Protein AF-A0A7C0W3N4-F1 (afdb_monomer_lite)

Radius of gyration: 19.87 Å; chains: 1; bounding box: 43×34×46 Å

Sequence (115 aa):
ARNGKYGPFIKKGTETRSLESEEQLLIITLEEAIALLAQPKRRRGQRAVAAPLREVGTDPVSGNPVVVKDGRFGPYVTDGAVNASLRKGDNPETISIERAAELLELRRERIAAKG

Secondary structure (DSSP, 8-state):
-EEETTEEEEEETTEEEE-SSSTHHHH--HHHH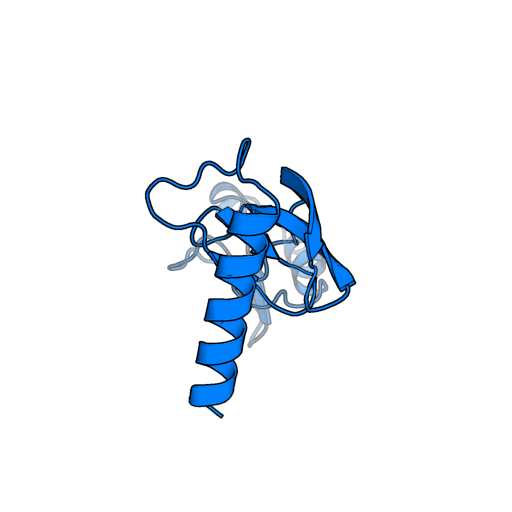HHHHHS--PPTT----PPPSEEEEE-TTT-PEEEEE--BTB-EEE-SS-EEEPPTT--TTT--HHHHHHHHHHHHHHHHTT-

pLDDT: mean 91.32, std 8.11, range [62.5, 97.5]

Structure (mmCIF, N/CA/C/O backbone):
data_AF-A0A7C0W3N4-F1
#
_entry.id   AF-A0A7C0W3N4-F1
#
loop_
_atom_site.group_PDB
_atom_site.id
_atom_site.type_symbol
_atom_site.label_atom_id
_atom_site.label_alt_id
_atom_site.label_comp_id
_atom_site.label_asym_id
_atom_site.label_entity_id
_atom_site.label_seq_id
_atom_site.pdbx_PDB_ins_code
_atom_site.Cartn_x
_atom_site.Cartn_y
_atom_site.Cartn_z
_atom_site.occupancy
_atom_site.B_iso_or_equiv
_atom_site.auth_seq_id
_atom_site.auth_comp_id
_atom_site.auth_asym_id
_atom_site.auth_atom_id
_atom_site.pdbx_PDB_model_num
ATOM 1 N N . ALA A 1 1 ? -17.271 4.775 25.179 1.00 89.00 1 ALA A N 1
ATOM 2 C CA . ALA A 1 1 ? -16.151 4.683 24.214 1.00 89.00 1 ALA A CA 1
ATOM 3 C C . ALA A 1 1 ? -14.806 4.611 24.956 1.00 89.00 1 ALA A C 1
ATOM 5 O O . ALA A 1 1 ? -14.820 4.672 26.181 1.00 89.00 1 ALA A O 1
ATOM 6 N N . ARG A 1 2 ? -13.667 4.404 24.276 1.00 92.69 2 ARG A N 1
ATOM 7 C CA . ARG A 1 2 ? -12.308 4.372 24.869 1.00 92.69 2 ARG A CA 1
ATOM 8 C C . ARG A 1 2 ? -11.283 4.981 23.906 1.00 92.69 2 ARG A C 1
ATOM 10 O O . ARG A 1 2 ? -11.387 4.738 22.707 1.00 92.69 2 ARG A O 1
ATOM 17 N N . ASN A 1 3 ? -10.275 5.692 24.417 1.00 93.00 3 ASN A N 1
ATOM 18 C CA . ASN A 1 3 ? -9.098 6.071 23.625 1.00 93.00 3 ASN A CA 1
ATOM 19 C C . ASN A 1 3 ? -8.023 4.977 23.726 1.00 93.00 3 ASN A C 1
ATOM 21 O O . ASN A 1 3 ? -7.787 4.437 24.808 1.00 93.00 3 ASN A O 1
ATOM 25 N N . GLY A 1 4 ? -7.406 4.601 22.608 1.00 90.19 4 GLY A N 1
ATOM 26 C CA . GLY A 1 4 ? -6.413 3.530 22.552 1.00 90.19 4 GLY A CA 1
ATOM 27 C C . GLY A 1 4 ? -5.202 3.899 21.704 1.00 90.19 4 GLY A C 1
ATOM 28 O O . GLY A 1 4 ? -5.180 4.921 21.032 1.00 90.19 4 GLY A O 1
ATOM 29 N N . LYS A 1 5 ? -4.199 3.012 21.671 1.00 89.50 5 LYS A N 1
ATOM 30 C CA . LYS A 1 5 ? -2.925 3.223 20.949 1.00 89.50 5 LYS A CA 1
ATOM 31 C C . LYS A 1 5 ? -3.075 3.643 19.473 1.00 89.50 5 LYS A C 1
ATOM 33 O O . LYS A 1 5 ? -2.149 4.215 18.912 1.00 89.50 5 LYS A O 1
ATOM 38 N N . TYR A 1 6 ? -4.190 3.303 18.830 1.00 84.06 6 TYR A N 1
ATOM 39 C CA . TYR A 1 6 ? -4.432 3.549 17.403 1.00 84.06 6 TYR A CA 1
ATOM 40 C C . TYR A 1 6 ? -5.610 4.500 17.159 1.00 84.06 6 TYR A C 1
ATOM 42 O O . TYR A 1 6 ? -6.167 4.495 16.064 1.00 84.06 6 TYR A O 1
ATOM 50 N N . GLY A 1 7 ? -5.993 5.267 18.180 1.00 89.50 7 GLY A N 1
ATOM 51 C CA . GLY A 1 7 ? -7.114 6.193 18.143 1.00 89.50 7 GLY A CA 1
ATOM 52 C C . GLY A 1 7 ? -8.339 5.717 18.931 1.00 89.50 7 GLY A C 1
ATOM 53 O O . GLY A 1 7 ? -8.339 4.621 19.517 1.00 89.50 7 GLY A O 1
ATOM 54 N N . PRO A 1 8 ? -9.385 6.554 18.954 1.00 95.25 8 PRO A N 1
ATOM 55 C CA . PRO A 1 8 ? -10.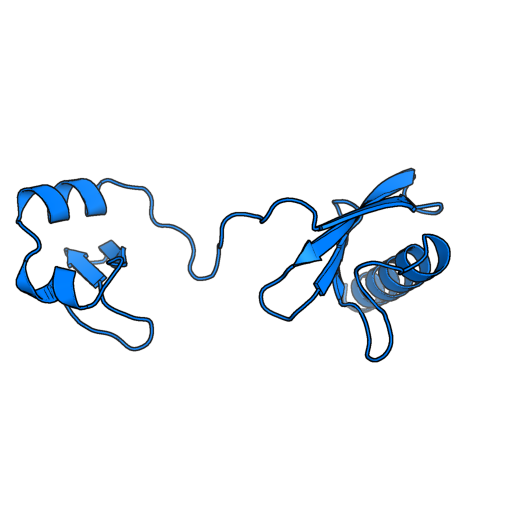604 6.317 19.709 1.00 95.25 8 PRO A CA 1
ATOM 56 C C . PRO A 1 8 ? -11.437 5.179 19.109 1.00 95.25 8 PRO A C 1
ATOM 58 O O . PRO A 1 8 ? -11.443 4.944 17.901 1.00 95.25 8 PRO A O 1
ATOM 61 N N . PHE A 1 9 ? -12.128 4.421 19.961 1.00 94.06 9 PHE A N 1
ATOM 62 C CA . PHE A 1 9 ? -12.944 3.281 19.542 1.00 94.06 9 PHE A CA 1
ATOM 63 C C . PHE A 1 9 ? -14.078 2.966 20.527 1.00 94.06 9 PHE A C 1
ATOM 65 O O . PHE A 1 9 ? -14.027 3.279 21.720 1.00 94.06 9 PHE A O 1
ATOM 72 N N . ILE A 1 10 ? -15.102 2.269 20.039 1.00 95.19 10 ILE A N 1
ATOM 73 C CA . ILE A 1 10 ? -16.136 1.625 20.855 1.00 95.19 10 ILE A CA 1
ATOM 74 C C . ILE A 1 10 ? -15.865 0.127 20.979 1.00 95.19 10 ILE A C 1
ATOM 76 O O . ILE A 1 10 ? -15.284 -0.488 20.083 1.00 95.19 10 ILE A O 1
ATOM 80 N N . LYS A 1 11 ? -16.278 -0.467 22.103 1.00 94.44 11 LYS A N 1
ATOM 81 C CA . LYS A 1 11 ? -16.076 -1.888 22.414 1.00 94.44 11 LYS A CA 1
ATOM 82 C C . LYS A 1 11 ? -17.328 -2.490 23.051 1.00 94.44 11 LYS A C 1
ATOM 84 O O . LYS A 1 11 ? -17.830 -1.932 24.022 1.00 94.44 11 LYS A O 1
ATOM 89 N N . LYS A 1 12 ? -17.750 -3.662 22.567 1.00 93.44 12 LYS A N 1
ATOM 90 C CA . LYS A 1 12 ? -18.777 -4.532 23.165 1.00 93.44 12 LYS A CA 1
ATOM 91 C C . LYS A 1 12 ? -18.258 -5.973 23.169 1.00 93.44 12 LYS A C 1
ATOM 93 O O . LYS A 1 12 ? -18.162 -6.600 22.121 1.00 93.44 12 LYS A O 1
ATOM 98 N N . GLY A 1 13 ? -17.875 -6.496 24.336 1.00 91.62 13 GLY A N 1
ATOM 99 C CA . GLY A 1 13 ? -17.236 -7.816 24.433 1.00 91.62 13 GLY A CA 1
ATOM 100 C C . GLY A 1 13 ? -15.930 -7.881 23.629 1.00 91.62 13 GLY A C 1
ATOM 101 O O . GLY A 1 13 ? -14.997 -7.119 23.896 1.00 91.62 13 GLY A O 1
ATOM 102 N N . THR A 1 14 ? -15.865 -8.772 22.640 1.00 90.00 14 THR A N 1
ATOM 103 C CA . THR A 1 14 ? -14.744 -8.918 21.690 1.00 90.00 14 THR A CA 1
ATOM 104 C C . THR A 1 14 ? -14.867 -8.019 20.453 1.00 90.00 14 THR A C 1
ATOM 106 O O . THR A 1 14 ? -13.898 -7.868 19.697 1.00 90.00 14 THR A O 1
ATOM 109 N N . GLU A 1 15 ? -16.030 -7.395 20.249 1.00 92.00 15 GLU A N 1
ATOM 110 C CA . GLU A 1 15 ? -16.290 -6.508 19.121 1.00 92.00 15 GLU A CA 1
ATOM 111 C C . GLU A 1 15 ? -15.808 -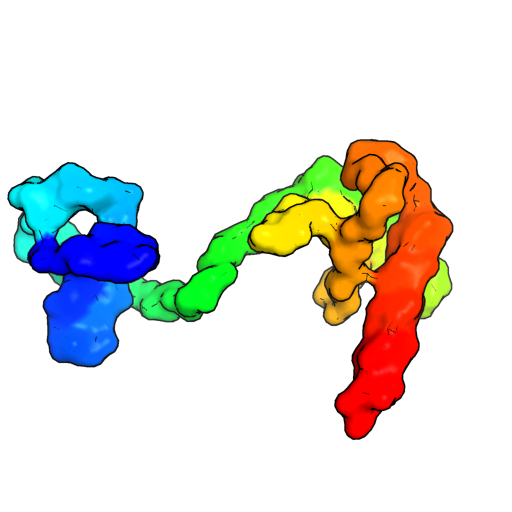5.090 19.398 1.00 92.00 15 GLU A C 1
ATOM 113 O O . GLU A 1 15 ? -15.999 -4.535 20.481 1.00 92.00 15 GLU A O 1
ATOM 118 N N . THR A 1 16 ? -15.163 -4.499 18.394 1.00 92.81 16 THR A N 1
ATOM 119 C CA . THR A 1 16 ? -14.575 -3.158 18.470 1.00 92.81 16 THR A CA 1
ATOM 120 C C . THR A 1 16 ? -14.715 -2.430 17.146 1.00 92.81 16 THR A C 1
ATOM 122 O O . THR A 1 16 ? -14.464 -3.042 16.103 1.00 92.81 16 THR A O 1
ATOM 125 N N . ARG A 1 17 ? -15.011 -1.130 17.168 1.00 93.44 17 ARG A N 1
ATOM 126 C CA . ARG A 1 17 ? -15.015 -0.274 15.970 1.00 93.44 17 ARG A CA 1
ATOM 127 C C . ARG A 1 17 ? -14.361 1.064 16.272 1.00 93.44 17 ARG A C 1
ATOM 129 O O . ARG A 1 17 ? -14.575 1.609 17.350 1.00 93.44 17 ARG A O 1
ATOM 136 N N . SER A 1 18 ? -13.533 1.538 15.350 1.00 92.25 18 SER A N 1
ATOM 137 C CA . SER A 1 18 ? -12.861 2.832 15.468 1.00 92.25 18 SER A CA 1
ATOM 138 C C . SER A 1 18 ? -13.870 3.967 15.361 1.00 92.25 18 SER A C 1
ATOM 140 O O . SER A 1 18 ? -14.796 3.878 14.561 1.00 92.25 18 SER A O 1
ATOM 142 N N . LEU A 1 19 ? -13.661 5.005 16.160 1.00 92.31 19 LEU A N 1
ATOM 143 C CA . LEU A 1 19 ? -14.298 6.304 16.001 1.00 92.31 19 LEU A CA 1
ATOM 144 C C . LEU A 1 19 ? -13.468 7.155 15.039 1.00 92.31 19 LEU A C 1
ATOM 146 O O . LEU A 1 19 ? -12.281 6.890 14.831 1.00 92.31 19 LEU A O 1
ATOM 150 N N . GLU A 1 20 ? -14.104 8.153 14.441 1.00 89.19 20 GLU A N 1
ATOM 151 C CA . GLU A 1 20 ? -13.478 9.029 13.449 1.00 89.19 20 GLU A CA 1
ATOM 152 C C . GLU A 1 20 ? -12.633 10.121 14.106 1.00 89.19 20 GLU A C 1
ATOM 154 O O . GLU A 1 20 ? -11.598 10.508 13.567 1.00 89.19 20 GLU A O 1
ATOM 159 N N . SER A 1 21 ? -13.041 10.581 15.291 1.00 91.31 21 SER A N 1
ATOM 160 C CA . SER A 1 21 ? -12.367 11.647 16.032 1.00 91.31 21 SER A CA 1
ATOM 161 C C . SER A 1 21 ? -12.403 11.411 17.541 1.00 91.31 21 SER A C 1
ATOM 163 O O . SER A 1 21 ? -13.176 10.597 18.053 1.00 91.31 21 SER A O 1
ATOM 165 N N . GLU A 1 22 ? -11.542 12.121 18.274 1.00 91.75 22 GLU A N 1
ATOM 166 C CA . GLU A 1 22 ? -11.531 12.070 19.741 1.00 91.75 22 GLU A CA 1
ATOM 167 C C . GLU A 1 22 ? -12.785 12.700 20.353 1.00 91.75 22 GLU A C 1
ATOM 169 O O . GLU A 1 22 ? -13.250 12.233 21.388 1.00 91.75 22 GLU A O 1
ATOM 174 N N . GLU A 1 23 ? -13.388 13.689 19.691 1.00 93.75 23 GLU A N 1
ATOM 175 C CA . GLU A 1 23 ? -14.634 14.331 20.129 1.00 93.75 23 GLU A CA 1
ATOM 176 C C . GLU A 1 23 ? -15.779 13.320 20.256 1.00 93.75 23 GLU A C 1
ATOM 178 O O . GLU A 1 23 ? -16.537 13.351 21.228 1.00 93.75 23 GLU A O 1
ATOM 183 N N . GLN A 1 24 ? -15.840 12.336 19.350 1.00 94.31 24 GLN A N 1
ATOM 184 C CA . GLN A 1 24 ? -16.817 11.245 19.412 1.00 94.31 24 GLN A CA 1
ATOM 185 C C . GLN A 1 24 ? -16.705 10.410 20.696 1.00 94.31 24 GLN A C 1
ATOM 187 O O . GLN A 1 24 ? -17.661 9.732 21.054 1.00 94.31 24 GLN A O 1
ATOM 192 N N . LEU A 1 25 ? -15.593 10.454 21.442 1.00 92.69 25 LEU A N 1
ATOM 193 C CA . LEU A 1 25 ? -15.523 9.799 22.755 1.00 92.69 25 LEU A CA 1
ATOM 194 C C . LEU A 1 25 ? -16.531 10.372 23.752 1.00 92.69 25 LEU A C 1
ATOM 196 O O . LEU A 1 25 ? -16.988 9.631 24.625 1.00 92.69 25 LEU A O 1
ATOM 200 N N . LEU A 1 26 ? -16.818 11.669 23.632 1.00 93.25 26 LEU A N 1
ATOM 201 C CA . LEU A 1 26 ? -17.632 12.435 24.569 1.00 93.25 26 LEU A CA 1
ATOM 202 C C . LEU A 1 26 ? -19.092 12.510 24.124 1.00 93.25 26 LEU A C 1
ATOM 204 O O . LEU A 1 26 ? -19.978 12.496 24.973 1.00 93.25 26 LEU A O 1
ATOM 208 N N . ILE A 1 27 ? -19.328 12.580 22.811 1.00 95.75 27 ILE A N 1
ATOM 209 C CA . ILE A 1 27 ? -20.660 12.864 22.258 1.00 95.75 27 ILE A CA 1
ATOM 210 C C . ILE A 1 27 ? -21.395 11.637 21.712 1.00 95.75 27 ILE A C 1
ATOM 212 O O . ILE A 1 27 ? -22.602 11.720 21.518 1.00 95.75 27 ILE A O 1
ATOM 216 N N . ILE A 1 28 ? -20.708 10.511 21.459 1.00 95.12 28 ILE A N 1
ATOM 217 C CA . ILE A 1 28 ? -21.352 9.364 20.804 1.00 95.12 28 ILE A CA 1
ATOM 218 C C . ILE A 1 28 ? -22.495 8.792 21.647 1.00 95.12 28 ILE A C 1
ATOM 220 O O . ILE A 1 28 ? -22.329 8.435 22.818 1.00 95.12 28 ILE A O 1
ATOM 224 N N . THR A 1 29 ? -23.650 8.648 21.013 1.00 96.31 29 THR A N 1
ATOM 225 C CA . THR A 1 29 ? -24.857 8.090 21.616 1.00 96.31 29 THR A CA 1
ATOM 226 C C . THR A 1 29 ? -24.851 6.559 21.593 1.00 96.31 29 THR A C 1
ATOM 228 O O . THR A 1 29 ? -24.066 5.903 20.898 1.00 96.31 29 THR A O 1
ATOM 231 N N . LEU A 1 30 ? -25.757 5.951 22.365 1.00 94.38 30 LEU A N 1
ATOM 232 C CA . LEU A 1 30 ? -25.939 4.497 22.362 1.00 94.38 30 LEU A CA 1
ATOM 233 C C . LEU A 1 30 ? -26.370 3.982 20.981 1.00 94.38 30 LEU A C 1
ATOM 235 O O . LEU A 1 30 ? -25.884 2.944 20.534 1.00 94.38 30 LEU A O 1
ATOM 239 N N . GLU A 1 31 ? -27.257 4.712 20.313 1.00 95.75 31 GLU A N 1
ATOM 240 C CA . GLU A 1 31 ? -27.805 4.355 19.004 1.00 95.75 31 GLU A CA 1
ATOM 241 C C . GLU A 1 31 ? -26.714 4.358 17.930 1.00 95.75 31 GLU A C 1
ATOM 243 O O . GLU A 1 31 ? -26.539 3.365 17.220 1.00 95.75 31 GLU A O 1
ATOM 248 N N . GLU A 1 32 ? -25.893 5.410 17.885 1.00 94.69 32 GLU A N 1
ATOM 249 C CA . GLU A 1 32 ? -24.734 5.494 16.990 1.00 94.69 32 GLU A CA 1
ATOM 250 C C . GLU A 1 32 ? -23.711 4.391 17.280 1.00 94.69 32 GLU A C 1
ATOM 252 O O . GLU A 1 32 ? -23.171 3.773 16.360 1.00 94.69 32 GLU A O 1
ATOM 257 N N . ALA A 1 33 ? -23.467 4.082 18.558 1.00 94.69 33 ALA A N 1
ATOM 258 C CA . ALA A 1 33 ? -22.553 3.010 18.933 1.00 94.69 33 ALA A CA 1
ATOM 259 C C . ALA A 1 33 ? -23.054 1.629 18.470 1.00 94.69 33 ALA A C 1
ATOM 261 O O . ALA A 1 33 ? -22.258 0.802 18.015 1.00 94.69 33 ALA A O 1
ATOM 262 N N . ILE A 1 34 ? -24.362 1.371 18.562 1.00 95.31 34 ILE A N 1
ATOM 263 C CA . ILE A 1 34 ? -24.981 0.138 18.056 1.00 95.31 34 ILE A CA 1
ATOM 264 C C . ILE A 1 34 ? -24.862 0.075 16.531 1.00 95.31 34 ILE A C 1
ATOM 266 O O . ILE A 1 34 ? -24.409 -0.945 16.005 1.00 95.31 34 ILE A O 1
ATOM 270 N N . ALA A 1 35 ? -25.200 1.164 15.834 1.00 94.62 35 ALA A N 1
ATOM 271 C CA . ALA A 1 35 ? -25.098 1.252 14.380 1.00 94.62 35 ALA A CA 1
ATOM 272 C C . ALA A 1 35 ? -23.662 1.005 13.895 1.00 94.62 35 ALA A C 1
ATOM 274 O O . ALA A 1 35 ? -23.434 0.248 12.951 1.00 94.62 35 ALA A O 1
ATOM 275 N N . LEU A 1 36 ? -22.671 1.574 14.584 1.00 93.56 36 LEU A N 1
ATOM 276 C CA . LEU A 1 36 ? -21.266 1.389 14.248 1.00 93.56 36 LEU A CA 1
ATOM 277 C C . LEU A 1 36 ? -20.812 -0.062 14.490 1.00 93.56 36 LEU A C 1
ATOM 279 O O . LEU A 1 36 ? -20.140 -0.640 13.636 1.00 93.56 36 LEU A O 1
ATOM 283 N N . LEU A 1 37 ? -21.208 -0.691 15.605 1.00 93.31 37 LEU A N 1
ATOM 284 C CA . LEU A 1 37 ? -20.895 -2.101 15.897 1.00 93.31 37 LEU A CA 1
ATOM 285 C C . LEU A 1 37 ? -21.518 -3.088 14.903 1.00 93.31 37 LEU A C 1
ATOM 287 O O . LEU A 1 37 ? -20.925 -4.144 14.676 1.00 93.31 37 LEU A O 1
ATOM 291 N N . ALA A 1 38 ? -22.666 -2.753 14.309 1.00 93.56 38 ALA A N 1
ATOM 292 C CA . ALA A 1 38 ? -23.317 -3.571 13.287 1.00 93.56 38 ALA A CA 1
ATOM 293 C C . ALA A 1 38 ? -22.524 -3.623 11.968 1.00 93.56 38 ALA A C 1
ATOM 295 O O . ALA A 1 38 ? -22.652 -4.583 11.207 1.00 93.56 38 ALA A O 1
ATOM 296 N N . GLN A 1 39 ? -21.665 -2.633 11.701 1.00 90.56 39 GLN A N 1
ATOM 297 C CA . GLN A 1 39 ? -20.794 -2.651 10.526 1.00 90.56 39 GLN A CA 1
ATOM 298 C C . GLN A 1 39 ? -19.792 -3.812 10.613 1.00 90.56 39 GLN A C 1
ATOM 300 O O . GLN A 1 39 ? -19.326 -4.134 11.709 1.00 90.56 39 GLN A O 1
ATOM 305 N N . PRO A 1 40 ? -19.376 -4.424 9.490 1.00 89.06 40 PRO A N 1
ATOM 306 C CA . PRO A 1 40 ? -18.362 -5.473 9.501 1.00 89.06 40 PRO A CA 1
ATOM 307 C C . PRO A 1 40 ? -17.023 -4.959 10.043 1.00 89.06 40 PRO A C 1
ATOM 309 O O . PRO A 1 40 ? -16.621 -3.812 9.828 1.00 89.06 40 PRO A O 1
ATOM 312 N N . LYS A 1 41 ? -16.291 -5.832 10.742 1.00 86.44 41 LYS A N 1
ATOM 313 C CA . LYS A 1 41 ? -14.974 -5.496 11.285 1.00 86.44 41 LYS A CA 1
ATOM 314 C C . LYS A 1 41 ? -13.983 -5.326 10.136 1.00 86.44 41 LYS A C 1
ATOM 316 O O . LYS A 1 41 ? -13.567 -6.304 9.518 1.00 86.44 41 LYS A O 1
ATOM 321 N N . ARG A 1 42 ? -13.571 -4.088 9.860 1.00 78.44 42 ARG A N 1
ATOM 322 C CA . ARG A 1 42 ? -12.482 -3.826 8.908 1.00 78.44 42 ARG A CA 1
ATOM 323 C C . ARG A 1 42 ? -11.194 -4.432 9.461 1.00 78.44 42 ARG A C 1
ATOM 325 O O . ARG A 1 42 ? -10.860 -4.218 10.632 1.00 78.44 42 ARG A O 1
ATOM 332 N N . ARG A 1 43 ? -10.466 -5.206 8.648 1.00 71.38 43 ARG A N 1
ATOM 333 C CA . ARG A 1 43 ? -9.160 -5.723 9.075 1.00 71.38 43 ARG A CA 1
ATOM 334 C C . ARG A 1 43 ? -8.247 -4.540 9.371 1.00 71.38 43 ARG A C 1
ATOM 336 O O . ARG A 1 43 ? -8.182 -3.566 8.624 1.00 71.38 43 ARG A O 1
ATOM 343 N N . ARG A 1 44 ? -7.536 -4.623 10.491 1.00 63.94 44 ARG A N 1
ATOM 344 C CA . ARG A 1 44 ? -6.610 -3.579 10.925 1.00 63.94 44 ARG A CA 1
ATOM 345 C C . ARG A 1 44 ? -5.584 -3.305 9.818 1.00 63.94 44 ARG A C 1
ATOM 347 O O . ARG A 1 44 ? -4.868 -4.211 9.410 1.00 63.94 44 ARG A O 1
ATOM 354 N N . GLY A 1 45 ? -5.512 -2.056 9.355 1.00 63.19 45 GLY A N 1
ATOM 355 C CA . GLY A 1 45 ? -4.608 -1.637 8.277 1.00 63.19 45 GLY A CA 1
ATOM 356 C C . GLY A 1 45 ? -5.165 -1.791 6.858 1.00 63.19 45 GLY A C 1
ATOM 357 O O . GLY A 1 45 ? -4.488 -1.396 5.914 1.00 63.19 45 GLY A O 1
ATOM 358 N N . GLN A 1 46 ? -6.390 -2.296 6.698 1.00 65.25 46 GLN A N 1
ATOM 359 C CA . GLN A 1 46 ? -7.107 -2.295 5.427 1.00 65.25 46 GLN A CA 1
ATOM 360 C C . GLN A 1 46 ? -7.694 -0.895 5.194 1.00 65.25 46 GLN A C 1
ATOM 362 O O . GLN A 1 46 ? -8.871 -0.639 5.448 1.00 65.25 46 GLN A O 1
ATOM 367 N N . ARG A 1 47 ? -6.843 0.050 4.774 1.00 66.12 47 ARG A N 1
ATOM 368 C CA . ARG A 1 47 ? -7.338 1.265 4.113 1.00 66.12 47 ARG A CA 1
ATOM 369 C C . ARG A 1 47 ? -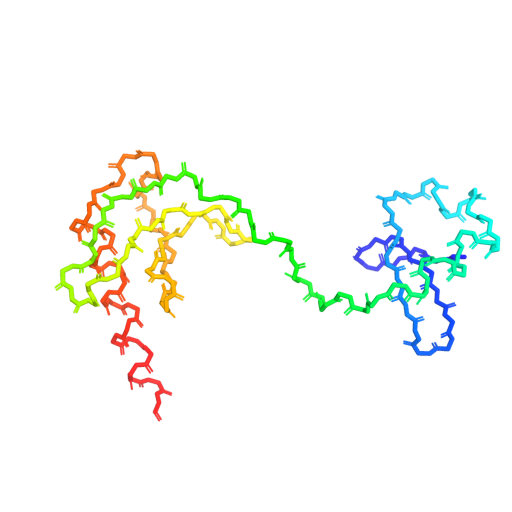8.047 0.839 2.828 1.00 66.12 47 ARG A C 1
ATOM 371 O O . ARG A 1 47 ? -7.661 -0.160 2.217 1.00 66.12 47 ARG A O 1
ATOM 378 N N . ALA A 1 48 ? -9.081 1.583 2.441 1.00 66.00 48 ALA A N 1
ATOM 379 C CA . ALA A 1 48 ? -9.632 1.458 1.099 1.00 66.00 48 ALA A CA 1
ATOM 380 C C . ALA A 1 48 ? -8.479 1.591 0.095 1.00 66.00 48 ALA A C 1
ATOM 382 O O . ALA A 1 48 ? -7.582 2.414 0.297 1.00 66.00 48 ALA A O 1
ATOM 383 N N . VAL A 1 49 ? -8.465 0.738 -0.930 1.00 64.75 49 VAL A N 1
ATOM 384 C CA . VAL A 1 49 ? -7.473 0.838 -2.002 1.00 64.75 49 VAL A CA 1
ATOM 385 C C . VAL A 1 49 ? -7.693 2.195 -2.655 1.00 64.75 49 VAL A C 1
ATOM 387 O O . VAL A 1 49 ? -8.740 2.419 -3.257 1.00 64.75 49 VAL A O 1
ATOM 390 N N . ALA A 1 50 ? -6.747 3.112 -2.461 1.00 71.56 50 ALA A N 1
ATOM 391 C CA . ALA A 1 50 ? -6.788 4.412 -3.107 1.00 71.56 50 ALA A CA 1
ATOM 392 C C . ALA A 1 50 ? -6.815 4.216 -4.629 1.00 71.56 50 ALA A C 1
ATOM 394 O O . ALA A 1 50 ? -6.244 3.246 -5.150 1.00 71.56 50 ALA A O 1
ATOM 395 N N . ALA A 1 51 ? -7.490 5.131 -5.326 1.00 82.12 51 ALA A N 1
ATOM 396 C CA . ALA A 1 51 ? -7.451 5.165 -6.779 1.00 82.12 51 ALA A CA 1
ATOM 397 C C . ALA A 1 51 ? -5.986 5.214 -7.265 1.00 82.12 51 ALA A C 1
ATOM 399 O O . ALA A 1 51 ? -5.127 5.750 -6.553 1.00 82.12 51 ALA A O 1
ATOM 400 N N . PRO A 1 52 ? -5.675 4.629 -8.436 1.00 85.88 52 PRO A N 1
ATOM 401 C CA . PRO A 1 52 ? -4.365 4.783 -9.054 1.00 85.88 52 PRO A CA 1
ATOM 402 C C . PRO A 1 52 ? -3.950 6.252 -9.121 1.00 85.88 52 PRO A C 1
ATOM 404 O O . PRO A 1 52 ? -4.747 7.101 -9.507 1.00 85.88 52 PRO A O 1
ATOM 407 N N . LEU A 1 53 ? -2.699 6.536 -8.761 1.00 88.88 53 LEU A N 1
ATOM 408 C CA . LEU A 1 53 ? -2.092 7.842 -9.007 1.00 88.88 53 LEU A CA 1
ATOM 409 C C . LEU A 1 53 ? -1.883 8.050 -10.508 1.00 88.88 53 LEU A C 1
ATOM 411 O O . LEU A 1 53 ? -2.076 9.150 -11.012 1.00 88.88 53 LEU A O 1
ATOM 415 N N . ARG A 1 54 ? -1.468 6.990 -11.213 1.00 92.94 54 ARG A N 1
ATOM 416 C CA . ARG A 1 54 ? -1.159 7.033 -12.642 1.00 92.94 54 ARG A CA 1
ATOM 417 C C . ARG A 1 54 ? -1.176 5.636 -13.253 1.00 92.94 54 ARG A C 1
ATOM 419 O O . ARG A 1 54 ? -0.708 4.683 -12.631 1.00 92.94 54 ARG A O 1
ATOM 426 N N . GLU A 1 55 ? -1.652 5.529 -14.486 1.00 94.81 55 GLU A N 1
ATOM 427 C CA . GLU A 1 55 ? -1.442 4.353 -15.334 1.00 94.81 55 GLU A CA 1
ATOM 428 C C . GLU A 1 55 ? -0.121 4.509 -16.098 1.00 94.81 55 GLU A C 1
ATOM 430 O O . GLU A 1 55 ? 0.151 5.562 -16.677 1.00 94.81 55 GLU A O 1
ATOM 435 N N . VAL A 1 56 ? 0.734 3.487 -16.041 1.00 93.94 56 VAL A N 1
ATOM 436 C CA . VAL A 1 56 ? 2.093 3.537 -16.610 1.00 93.94 56 VAL A CA 1
ATOM 437 C C . VAL A 1 56 ? 2.147 2.850 -17.972 1.00 93.94 56 VAL A C 1
ATOM 439 O O . VAL A 1 56 ? 2.889 3.288 -18.846 1.00 93.94 56 VAL A O 1
ATOM 442 N N . GLY A 1 57 ? 1.362 1.787 -18.158 1.00 94.81 57 GLY A N 1
ATOM 443 C CA . GLY A 1 57 ? 1.337 0.982 -19.378 1.00 94.81 57 GLY A CA 1
ATOM 444 C C . GLY A 1 57 ? 1.016 -0.478 -19.074 1.00 94.81 57 GLY A C 1
ATOM 445 O O . GLY A 1 57 ? 0.352 -0.771 -18.084 1.00 94.81 57 GLY A O 1
ATOM 446 N N . THR A 1 58 ? 1.515 -1.391 -19.900 1.00 96.75 58 THR A N 1
ATOM 447 C CA . THR A 1 58 ? 1.342 -2.842 -19.736 1.00 96.75 58 THR A CA 1
ATOM 448 C C . THR A 1 58 ? 2.687 -3.494 -19.445 1.00 96.75 58 THR A C 1
ATOM 450 O O . THR A 1 58 ? 3.675 -3.185 -20.109 1.00 96.75 58 THR A O 1
ATOM 453 N N . ASP A 1 59 ? 2.733 -4.390 -18.460 1.00 94.62 59 ASP A N 1
ATOM 454 C CA . ASP A 1 59 ? 3.946 -5.136 -18.124 1.00 94.62 59 ASP A CA 1
ATOM 455 C C . ASP A 1 59 ? 4.299 -6.108 -19.264 1.00 94.62 59 ASP A C 1
ATOM 457 O O . ASP A 1 59 ? 3.462 -6.945 -19.610 1.00 94.62 59 ASP A O 1
ATOM 461 N N . PRO A 1 60 ? 5.516 -6.068 -19.835 1.00 92.75 60 PRO A N 1
ATOM 462 C CA . PRO A 1 60 ? 5.903 -6.968 -20.922 1.00 92.75 60 PRO A CA 1
ATOM 463 C C . PRO A 1 60 ? 5.994 -8.440 -20.493 1.00 92.75 60 PRO A C 1
ATOM 465 O O . PRO A 1 60 ? 5.934 -9.320 -21.348 1.00 92.75 60 PRO A O 1
ATOM 468 N N . VAL A 1 61 ? 6.137 -8.719 -19.191 1.00 90.94 61 VAL A N 1
ATOM 469 C CA . VAL A 1 61 ? 6.276 -10.086 -18.663 1.00 90.94 61 VAL A CA 1
ATOM 470 C C . VAL A 1 61 ? 4.918 -10.701 -18.330 1.00 90.94 61 VAL A C 1
ATOM 472 O O . VAL A 1 61 ? 4.630 -11.815 -18.760 1.00 90.94 61 VAL A O 1
ATOM 475 N N . SER A 1 62 ? 4.076 -10.006 -17.557 1.00 90.69 62 SER A N 1
ATOM 476 C CA . SER A 1 62 ? 2.763 -10.535 -17.164 1.00 90.69 62 SER A CA 1
ATOM 477 C C . SER A 1 62 ? 1.635 -10.204 -18.139 1.00 90.69 62 SER A C 1
ATOM 479 O O . SER A 1 62 ? 0.582 -10.832 -18.062 1.00 90.69 62 SER A O 1
ATOM 481 N N . GLY A 1 63 ? 1.821 -9.227 -19.032 1.00 93.81 63 GLY A N 1
ATOM 482 C CA . GLY A 1 63 ? 0.769 -8.721 -19.917 1.00 93.81 63 GLY A CA 1
ATOM 483 C C . GLY A 1 63 ? -0.313 -7.907 -19.196 1.00 93.81 63 GLY A C 1
ATOM 484 O O . GLY A 1 63 ? -1.300 -7.515 -19.817 1.00 93.81 63 GLY A O 1
ATOM 485 N N . ASN A 1 64 ? -0.151 -7.639 -17.897 1.00 95.75 64 ASN A N 1
ATOM 486 C CA . ASN A 1 64 ? -1.145 -6.944 -17.082 1.00 95.75 64 ASN A CA 1
ATOM 487 C C . ASN A 1 64 ? -0.934 -5.419 -17.088 1.00 95.75 64 ASN A C 1
ATOM 489 O O . ASN A 1 64 ? 0.200 -4.951 -17.228 1.00 95.75 64 ASN A O 1
ATOM 493 N N . PRO A 1 65 ? -2.001 -4.620 -16.890 1.00 96.75 65 PRO A N 1
ATOM 494 C CA . PRO A 1 65 ? -1.881 -3.174 -16.750 1.00 96.75 65 PRO A CA 1
ATOM 495 C C . PRO A 1 65 ? -1.113 -2.808 -15.475 1.00 96.75 65 PRO A C 1
ATOM 497 O O . PRO A 1 65 ? -1.444 -3.257 -14.377 1.00 96.75 65 PRO A O 1
ATOM 500 N N . VAL A 1 66 ? -0.109 -1.950 -15.628 1.00 97.38 66 VAL A N 1
ATOM 501 C CA . VAL A 1 66 ? 0.739 -1.442 -14.552 1.00 97.38 66 VAL A CA 1
ATOM 502 C C . VAL A 1 66 ? 0.284 -0.052 -14.148 1.00 97.38 66 VAL A C 1
ATOM 504 O O . VAL A 1 66 ? 0.205 0.869 -14.966 1.00 97.38 66 VAL A O 1
ATOM 507 N N . VAL A 1 67 ? 0.049 0.119 -12.851 1.00 97.00 67 VAL A N 1
ATOM 508 C CA . VAL A 1 67 ? -0.348 1.397 -12.262 1.00 97.00 67 VAL A CA 1
ATOM 509 C C . VAL A 1 67 ? 0.524 1.756 -11.067 1.00 97.00 67 VAL A C 1
ATOM 511 O O . VAL A 1 67 ? 0.986 0.883 -10.330 1.00 97.00 67 VAL A O 1
ATOM 514 N N . VAL A 1 68 ? 0.713 3.054 -10.842 1.00 97.00 68 VAL A N 1
ATOM 515 C CA . VAL A 1 68 ? 1.303 3.604 -9.618 1.00 97.00 68 VAL A CA 1
ATOM 516 C C . VAL A 1 68 ? 0.182 3.906 -8.633 1.00 97.00 68 VAL A C 1
ATOM 518 O O . VAL A 1 68 ? -0.841 4.485 -8.999 1.00 97.00 68 VAL A O 1
ATOM 521 N N . LYS A 1 69 ? 0.367 3.543 -7.366 1.00 95.06 69 LYS A N 1
ATOM 522 C CA . LYS A 1 69 ? -0.564 3.837 -6.270 1.00 95.06 69 LYS A CA 1
ATOM 523 C C . LYS A 1 69 ? 0.178 4.421 -5.079 1.00 95.06 69 LYS A C 1
ATOM 525 O O . LYS A 1 69 ? 1.333 4.071 -4.833 1.00 95.06 69 LYS A O 1
ATOM 530 N N . ASP A 1 70 ? -0.516 5.256 -4.309 1.00 92.50 70 ASP A N 1
ATOM 531 C CA . ASP A 1 70 ? -0.031 5.675 -2.998 1.00 92.50 70 ASP A CA 1
ATOM 532 C C . ASP A 1 70 ? -0.367 4.614 -1.944 1.00 92.50 70 ASP A C 1
ATOM 534 O O . ASP A 1 70 ? -1.495 4.116 -1.851 1.00 92.50 70 ASP A O 1
ATOM 538 N N . GLY A 1 71 ? 0.641 4.220 -1.172 1.00 90.12 71 GLY A N 1
ATOM 539 C CA . GLY A 1 71 ? 0.576 3.112 -0.232 1.00 90.12 71 GLY A CA 1
ATOM 540 C C . GLY A 1 71 ? 0.987 3.523 1.174 1.00 90.12 71 GLY A C 1
ATOM 541 O O . GLY A 1 71 ? 1.639 4.534 1.403 1.00 90.12 71 GLY A O 1
ATOM 542 N N . ARG A 1 72 ? 0.673 2.674 2.159 1.00 85.12 72 ARG A N 1
ATOM 543 C CA . ARG A 1 72 ? 1.054 2.910 3.566 1.00 85.12 72 ARG A CA 1
ATOM 544 C C . ARG A 1 72 ? 2.564 3.120 3.763 1.00 85.12 72 ARG A C 1
ATOM 546 O O . ARG A 1 72 ? 2.957 3.786 4.714 1.00 85.12 72 ARG A O 1
ATOM 553 N N . PHE A 1 73 ? 3.384 2.503 2.916 1.00 89.12 73 PHE A N 1
ATOM 554 C CA . PHE A 1 73 ? 4.846 2.542 2.991 1.00 89.12 73 PHE A CA 1
ATOM 555 C C . PHE A 1 73 ? 5.467 3.442 1.911 1.00 89.12 73 PHE A C 1
ATOM 557 O O . PHE A 1 73 ? 6.659 3.332 1.646 1.00 89.12 73 PHE A O 1
ATOM 564 N N . GLY A 1 74 ? 4.658 4.307 1.296 1.00 91.75 74 GLY A N 1
ATOM 565 C CA . GLY A 1 74 ? 5.029 5.137 0.157 1.00 91.75 74 GLY A CA 1
ATOM 566 C C . GLY A 1 74 ? 4.516 4.590 -1.181 1.00 91.75 74 GLY A C 1
ATOM 567 O O . GLY A 1 74 ? 3.868 3.532 -1.213 1.00 91.75 74 GLY A O 1
ATOM 568 N N . PRO A 1 75 ? 4.802 5.309 -2.281 1.00 95.81 75 PRO A N 1
ATOM 569 C CA . PRO A 1 75 ? 4.353 4.945 -3.616 1.00 95.81 75 PRO A CA 1
ATOM 570 C C . PRO A 1 75 ? 4.877 3.581 -4.068 1.00 95.81 75 PRO A C 1
ATOM 572 O O . PRO A 1 75 ? 6.005 3.179 -3.762 1.00 95.81 75 PRO A O 1
ATOM 575 N N . TYR A 1 76 ? 4.063 2.868 -4.837 1.00 96.88 76 TYR A N 1
ATOM 576 C CA . TYR A 1 76 ? 4.420 1.567 -5.396 1.00 96.88 76 TYR A CA 1
ATOM 577 C C . TYR A 1 76 ? 3.796 1.366 -6.777 1.00 96.88 76 TYR A C 1
ATOM 579 O O . TYR A 1 76 ? 2.753 1.946 -7.081 1.00 96.88 76 TYR A O 1
ATOM 587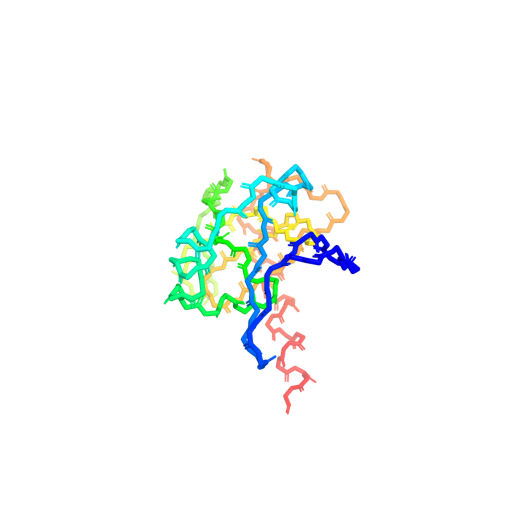 N N . VAL A 1 77 ? 4.429 0.522 -7.590 1.00 97.25 77 VAL A N 1
ATOM 588 C CA . VAL A 1 77 ? 3.864 0.000 -8.839 1.00 97.25 77 VAL A CA 1
ATOM 589 C C . VAL A 1 77 ? 3.192 -1.343 -8.587 1.00 97.25 77 VAL A C 1
ATOM 591 O O . VAL A 1 77 ? 3.634 -2.135 -7.745 1.00 97.25 77 VAL A O 1
ATOM 594 N N . THR A 1 78 ? 2.109 -1.601 -9.309 1.00 96.62 78 THR A N 1
ATOM 595 C CA . THR A 1 78 ? 1.384 -2.869 -9.261 1.00 96.62 78 THR A CA 1
ATOM 596 C C . THR A 1 78 ? 0.856 -3.244 -10.631 1.00 96.62 78 THR A C 1
ATOM 598 O O . THR A 1 78 ? 0.337 -2.383 -11.338 1.00 96.62 78 THR A O 1
ATOM 601 N N . ASP A 1 79 ? 0.963 -4.525 -10.976 1.00 96.31 79 ASP A N 1
ATOM 602 C CA . ASP A 1 79 ? 0.309 -5.131 -12.141 1.00 96.31 79 ASP A CA 1
ATOM 603 C C . ASP A 1 79 ? -0.994 -5.864 -11.755 1.00 96.31 79 ASP A C 1
ATOM 605 O O . ASP A 1 79 ? -1.511 -6.695 -12.496 1.00 96.31 79 ASP A O 1
ATOM 609 N N . GLY A 1 80 ? -1.495 -5.622 -10.539 1.00 93.88 80 GLY A N 1
ATOM 610 C CA . GLY A 1 80 ? -2.660 -6.297 -9.966 1.00 93.88 80 GLY A CA 1
ATOM 611 C C . GLY A 1 80 ? -2.343 -7.619 -9.259 1.00 93.88 80 GLY A C 1
ATOM 612 O O . GLY A 1 80 ? -3.058 -7.976 -8.321 1.00 93.88 80 GLY A O 1
ATOM 613 N N . ALA A 1 81 ? -1.256 -8.303 -9.624 1.00 94.75 81 ALA A N 1
ATOM 614 C CA . ALA A 1 81 ? -0.822 -9.549 -8.986 1.00 94.75 81 ALA A CA 1
ATOM 615 C C . ALA A 1 81 ? 0.361 -9.327 -8.030 1.00 94.75 81 ALA A C 1
ATOM 617 O O . ALA A 1 81 ? 0.406 -9.867 -6.921 1.00 94.75 81 ALA A O 1
ATOM 618 N N . VAL A 1 82 ? 1.314 -8.496 -8.439 1.00 96.19 82 VAL A N 1
ATOM 619 C CA . VAL A 1 82 ? 2.569 -8.210 -7.751 1.00 96.19 82 VAL A CA 1
ATOM 620 C C . VAL A 1 82 ? 2.650 -6.721 -7.445 1.00 96.19 82 VAL A C 1
ATOM 622 O O . VAL A 1 82 ? 2.261 -5.874 -8.238 1.00 96.19 82 VAL A O 1
ATOM 625 N N . ASN A 1 83 ? 3.167 -6.397 -6.260 1.00 96.38 83 ASN A N 1
ATOM 626 C CA . ASN A 1 83 ? 3.337 -5.021 -5.799 1.00 96.38 83 ASN A CA 1
ATOM 627 C C . ASN A 1 83 ? 4.807 -4.766 -5.467 1.00 96.38 83 ASN A C 1
ATOM 629 O O . ASN A 1 83 ? 5.375 -5.475 -4.625 1.00 96.38 83 ASN A O 1
ATOM 633 N N . ALA A 1 84 ? 5.396 -3.736 -6.073 1.00 97.19 84 ALA A N 1
ATOM 634 C CA . ALA A 1 84 ? 6.780 -3.339 -5.850 1.00 97.19 84 ALA A CA 1
ATOM 635 C C . ALA A 1 84 ? 6.874 -1.854 -5.476 1.00 97.19 84 ALA A C 1
ATOM 637 O O . ALA A 1 84 ? 6.408 -0.982 -6.203 1.00 97.19 84 ALA A O 1
ATOM 638 N N . SER A 1 85 ? 7.470 -1.561 -4.318 1.00 97.25 85 SER A N 1
ATOM 639 C CA . SER A 1 85 ? 7.700 -0.186 -3.864 1.00 97.25 85 SER A CA 1
ATOM 640 C C . SER A 1 85 ? 8.655 0.553 -4.798 1.00 97.25 85 SER A C 1
ATOM 642 O O . SER A 1 85 ? 9.659 -0.024 -5.226 1.00 97.25 85 SER A O 1
ATOM 644 N N . LEU A 1 86 ? 8.378 1.836 -5.046 1.00 96.56 86 LEU A N 1
ATOM 645 C CA . LEU A 1 86 ? 9.334 2.722 -5.707 1.00 96.56 86 LEU A CA 1
ATOM 646 C C . LEU A 1 86 ? 10.603 2.847 -4.850 1.00 96.56 86 LEU A C 1
ATOM 648 O O . LEU A 1 86 ? 10.543 2.845 -3.615 1.00 96.56 86 LEU A O 1
ATOM 652 N N . ARG A 1 87 ? 11.768 2.929 -5.499 1.00 95.12 87 ARG A N 1
ATOM 653 C CA . ARG A 1 87 ? 13.058 3.122 -4.829 1.00 95.12 87 ARG A CA 1
ATOM 654 C C . ARG A 1 87 ? 13.384 4.606 -4.702 1.00 95.12 87 ARG A C 1
ATOM 656 O O . ARG A 1 87 ? 12.773 5.472 -5.320 1.00 95.12 87 ARG A O 1
ATOM 663 N N . LYS A 1 88 ? 14.406 4.905 -3.896 1.00 91.75 88 LYS A N 1
ATOM 664 C CA . LYS A 1 88 ? 14.947 6.261 -3.777 1.00 91.75 88 LYS A CA 1
ATOM 665 C C . LYS A 1 88 ? 15.424 6.740 -5.154 1.00 91.75 88 LYS A C 1
ATOM 667 O O . LYS A 1 88 ? 16.333 6.139 -5.717 1.00 91.75 88 LYS A O 1
ATOM 672 N N . GLY A 1 89 ? 14.816 7.814 -5.653 1.00 90.94 89 GLY A N 1
ATOM 673 C CA . GLY A 1 89 ? 15.099 8.392 -6.970 1.00 90.94 89 GLY A CA 1
ATOM 674 C C . GLY A 1 89 ? 14.023 8.115 -8.023 1.00 90.94 89 GLY A C 1
ATOM 675 O O . GLY A 1 89 ? 13.962 8.849 -9.002 1.00 90.94 89 GLY A O 1
ATOM 676 N N . ASP A 1 90 ? 13.142 7.134 -7.809 1.00 95.25 90 ASP A N 1
ATOM 677 C CA . ASP A 1 90 ? 11.985 6.937 -8.683 1.00 95.25 90 ASP A CA 1
ATOM 678 C C . ASP A 1 90 ? 10.917 8.000 -8.357 1.00 95.25 90 ASP A C 1
ATOM 680 O O . ASP A 1 90 ? 10.565 8.201 -7.190 1.00 95.25 90 ASP A O 1
ATOM 684 N N . ASN A 1 91 ? 10.385 8.675 -9.380 1.00 94.31 91 ASN A N 1
ATOM 685 C CA . ASN A 1 91 ? 9.292 9.636 -9.226 1.00 94.31 91 ASN A CA 1
ATOM 686 C C . ASN A 1 91 ? 7.961 8.984 -9.657 1.00 94.31 91 ASN A C 1
ATOM 688 O O . ASN A 1 91 ? 7.858 8.551 -10.807 1.00 94.31 91 ASN A O 1
ATOM 692 N N . PRO A 1 92 ? 6.934 8.923 -8.785 1.00 94.19 92 PRO A N 1
ATOM 693 C CA . PRO A 1 92 ? 5.642 8.309 -9.110 1.00 94.19 92 PRO A CA 1
ATOM 694 C C . PRO A 1 92 ? 4.930 8.946 -10.310 1.00 94.19 92 PRO A C 1
ATOM 696 O O . PRO A 1 92 ? 4.162 8.267 -10.989 1.00 94.19 92 PRO A O 1
ATOM 699 N N . GLU A 1 93 ? 5.190 10.220 -10.598 1.00 93.75 93 GLU A N 1
ATOM 700 C CA . GLU A 1 93 ? 4.547 10.942 -11.696 1.00 93.75 93 GLU A CA 1
ATOM 701 C C . GLU A 1 93 ? 5.225 10.691 -13.041 1.00 93.75 93 GLU A C 1
ATOM 703 O O . GLU A 1 93 ? 4.551 10.713 -14.066 1.00 93.75 93 GLU A O 1
ATOM 708 N N . THR A 1 94 ? 6.529 10.396 -13.060 1.00 95.62 94 THR A N 1
ATOM 709 C CA . THR A 1 94 ? 7.326 10.312 -14.300 1.00 95.62 94 THR A CA 1
ATOM 710 C C . THR A 1 94 ? 7.999 8.964 -14.534 1.00 95.62 94 THR A C 1
ATOM 712 O O . THR A 1 94 ? 8.660 8.794 -15.555 1.00 95.62 94 THR A O 1
ATOM 715 N N . ILE A 1 95 ? 7.812 7.984 -13.643 1.00 95.75 95 ILE A N 1
ATOM 716 C CA . ILE A 1 95 ? 8.344 6.629 -13.828 1.00 95.75 95 ILE A CA 1
ATOM 717 C C . ILE A 1 95 ? 7.917 6.049 -15.185 1.00 95.75 95 ILE A C 1
ATOM 719 O O . ILE A 1 95 ? 6.777 6.244 -15.630 1.00 95.75 95 ILE A O 1
ATOM 723 N N . SER A 1 96 ? 8.855 5.373 -15.848 1.00 96.50 96 SER A N 1
ATOM 724 C CA . SER A 1 96 ? 8.635 4.724 -17.139 1.00 96.50 96 SER A CA 1
ATOM 725 C C . SER A 1 96 ? 8.124 3.292 -16.962 1.00 96.50 96 SER A C 1
ATOM 727 O O . SER A 1 96 ? 8.244 2.704 -15.880 1.00 96.50 96 SER A O 1
ATOM 729 N N . ILE A 1 97 ? 7.558 2.717 -18.025 1.00 96.06 97 ILE A N 1
ATOM 730 C CA . ILE A 1 97 ? 7.049 1.342 -17.996 1.00 96.06 97 ILE A CA 1
ATOM 731 C C . ILE A 1 97 ? 8.176 0.323 -17.830 1.00 96.06 97 ILE A C 1
ATOM 733 O O . ILE A 1 97 ? 8.022 -0.631 -17.076 1.00 96.06 97 ILE A O 1
ATOM 737 N N . GLU A 1 98 ? 9.337 0.566 -18.434 1.00 95.94 98 GLU A N 1
ATOM 738 C CA . GLU A 1 98 ? 10.514 -0.300 -18.328 1.00 95.94 98 GLU A CA 1
ATOM 739 C C . GLU A 1 98 ? 11.007 -0.350 -16.881 1.00 95.94 98 GLU A C 1
ATOM 741 O O . GLU A 1 98 ? 11.246 -1.425 -16.332 1.00 95.94 98 GLU A O 1
ATOM 746 N N . ARG A 1 99 ? 11.080 0.815 -16.222 1.00 96.75 99 ARG A N 1
ATOM 747 C CA . ARG A 1 99 ? 11.480 0.897 -14.816 1.00 96.75 99 ARG A CA 1
ATOM 748 C C . ARG A 1 99 ? 10.455 0.238 -13.894 1.00 96.75 99 ARG A C 1
ATOM 750 O O . ARG A 1 99 ? 10.829 -0.431 -12.933 1.00 96.75 99 ARG A O 1
ATOM 757 N N . ALA A 1 100 ? 9.165 0.423 -14.165 1.00 96.75 100 ALA A N 1
ATOM 758 C CA . ALA A 1 100 ? 8.105 -0.219 -13.396 1.00 96.75 100 ALA A CA 1
ATOM 759 C C . ALA A 1 100 ? 8.137 -1.753 -13.541 1.00 96.75 100 ALA A C 1
ATOM 761 O O . ALA A 1 100 ? 8.045 -2.457 -12.533 1.00 96.75 100 ALA A O 1
ATOM 762 N N . ALA A 1 101 ? 8.327 -2.256 -14.764 1.00 96.50 101 ALA A N 1
ATOM 763 C CA . ALA A 1 101 ? 8.461 -3.678 -15.069 1.00 96.50 101 ALA A CA 1
ATOM 764 C C . ALA A 1 101 ? 9.672 -4.300 -14.355 1.00 96.50 101 ALA A C 1
ATOM 766 O O . ALA A 1 101 ? 9.524 -5.319 -13.684 1.00 96.50 101 ALA A O 1
ATOM 767 N N . GLU A 1 102 ? 10.832 -3.632 -14.379 1.00 96.75 102 GLU A N 1
ATOM 768 C CA . GLU A 1 102 ? 12.039 -4.066 -13.658 1.00 96.75 102 GLU A CA 1
ATOM 769 C C . GLU A 1 102 ? 11.768 -4.235 -12.150 1.00 96.75 102 GLU A C 1
ATOM 771 O O . GLU A 1 102 ? 12.137 -5.237 -11.532 1.00 96.75 102 GLU A O 1
ATOM 776 N N . LEU A 1 103 ? 11.084 -3.270 -11.522 1.00 97.50 103 LEU A N 1
ATOM 777 C CA . LEU A 1 103 ? 10.753 -3.349 -10.095 1.00 97.50 103 LEU A CA 1
ATOM 778 C C . LEU A 1 103 ? 9.822 -4.528 -9.779 1.00 97.50 103 LEU A C 1
ATOM 780 O O . LEU A 1 103 ? 9.984 -5.177 -8.737 1.00 97.50 103 LEU A O 1
ATOM 784 N N . LEU A 1 104 ? 8.851 -4.796 -10.653 1.00 97.25 104 LEU A N 1
ATOM 785 C CA . LEU A 1 104 ? 7.918 -5.913 -10.519 1.00 97.25 104 LEU A CA 1
ATOM 786 C C . LEU A 1 104 ? 8.615 -7.259 -10.727 1.00 97.25 104 LEU A C 1
ATOM 788 O O . LEU A 1 104 ? 8.377 -8.187 -9.954 1.00 97.25 104 LEU A O 1
ATOM 792 N N . GLU A 1 105 ? 9.517 -7.359 -11.697 1.00 96.69 105 GLU A N 1
ATOM 793 C CA . GLU A 1 105 ? 10.323 -8.552 -11.951 1.00 96.69 105 GLU A CA 1
ATOM 794 C C . GLU A 1 105 ? 11.221 -8.889 -10.756 1.00 96.69 105 GLU A C 1
ATOM 796 O O . GLU A 1 105 ? 11.095 -9.969 -10.177 1.00 96.69 105 GLU A O 1
ATOM 801 N N . LEU A 1 106 ? 12.000 -7.921 -10.259 1.00 96.06 106 LEU A N 1
ATOM 802 C CA . LEU A 1 106 ? 12.819 -8.094 -9.050 1.00 96.06 106 LEU A CA 1
ATOM 803 C C . LEU A 1 106 ? 11.977 -8.511 -7.838 1.00 96.06 106 LEU A C 1
ATOM 805 O O . LEU A 1 106 ? 12.448 -9.182 -6.912 1.00 96.06 106 LEU A O 1
ATOM 809 N N . ARG A 1 107 ? 10.709 -8.088 -7.797 1.00 96.50 107 ARG A N 1
ATOM 810 C CA . ARG A 1 107 ? 9.782 -8.518 -6.756 1.00 96.50 107 ARG A CA 1
ATOM 811 C C . ARG A 1 107 ? 9.333 -9.964 -6.952 1.00 96.50 107 ARG A C 1
ATOM 813 O O . ARG A 1 107 ? 9.281 -10.674 -5.947 1.00 96.50 107 ARG A O 1
ATOM 820 N N . ARG A 1 108 ? 9.029 -10.392 -8.180 1.00 95.19 108 ARG A N 1
ATOM 821 C CA . ARG A 1 108 ? 8.678 -11.782 -8.525 1.00 95.19 108 ARG A CA 1
ATOM 822 C C . ARG A 1 108 ? 9.811 -12.735 -8.175 1.00 95.19 108 ARG A C 1
ATOM 824 O O . ARG A 1 108 ? 9.565 -13.706 -7.468 1.00 95.19 108 ARG A O 1
ATOM 831 N N . GLU A 1 109 ? 11.045 -12.403 -8.541 1.00 95.69 109 GLU A N 1
ATOM 832 C CA . GLU A 1 109 ? 12.231 -13.197 -8.195 1.00 95.69 109 GLU A CA 1
ATOM 833 C C . GLU A 1 109 ? 12.381 -13.366 -6.680 1.00 95.69 109 GLU A C 1
ATOM 835 O O . GLU A 1 109 ? 12.552 -14.471 -6.173 1.00 95.69 109 GLU A O 1
ATOM 840 N N . ARG A 1 110 ? 12.233 -12.273 -5.918 1.00 95.56 110 ARG A N 1
ATOM 841 C CA . ARG A 1 110 ? 12.276 -12.325 -4.448 1.00 95.56 110 ARG A CA 1
ATOM 842 C C . ARG A 1 110 ? 11.148 -13.148 -3.833 1.00 95.56 110 ARG A C 1
ATOM 844 O O . ARG A 1 110 ? 11.314 -13.616 -2.710 1.00 95.56 110 ARG A O 1
ATOM 851 N N . ILE A 1 111 ? 9.987 -13.224 -4.483 1.00 93.62 111 ILE A N 1
ATOM 852 C CA . ILE A 1 111 ? 8.873 -14.06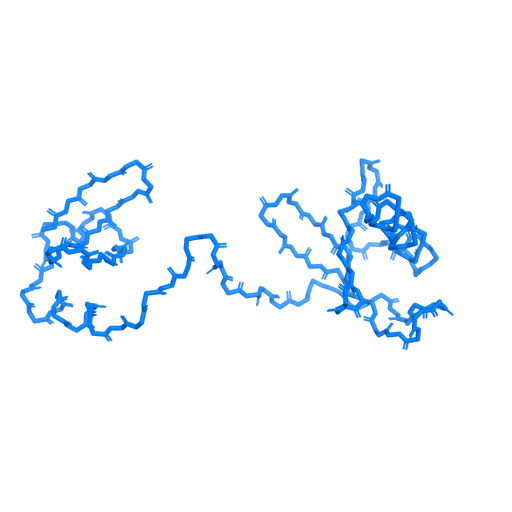6 -4.035 1.00 93.62 111 ILE A CA 1
ATOM 853 C C . ILE A 1 111 ? 9.203 -15.530 -4.332 1.00 93.62 111 ILE A C 1
ATOM 855 O O . ILE A 1 111 ? 9.102 -16.346 -3.424 1.00 93.62 111 ILE A O 1
ATOM 859 N N . ALA A 1 112 ? 9.670 -15.837 -5.546 1.00 92.75 112 ALA A N 1
ATOM 860 C CA . ALA A 1 112 ? 10.060 -17.184 -5.957 1.00 92.75 112 ALA A CA 1
ATOM 861 C C . ALA A 1 112 ? 11.199 -17.753 -5.095 1.00 92.75 112 ALA A C 1
ATOM 863 O O . ALA A 1 112 ? 11.131 -18.900 -4.681 1.00 92.75 112 ALA A O 1
ATOM 864 N N . ALA A 1 113 ? 12.198 -16.938 -4.743 1.00 93.69 113 ALA A N 1
ATOM 865 C CA . ALA A 1 113 ? 13.315 -17.349 -3.889 1.00 93.69 113 ALA A CA 1
ATOM 866 C C . ALA A 1 113 ? 12.948 -17.547 -2.402 1.00 93.69 113 ALA A C 1
ATOM 868 O O . ALA A 1 113 ? 13.781 -18.002 -1.622 1.00 93.69 113 ALA A O 1
ATOM 869 N N . LYS A 1 114 ? 11.748 -17.127 -1.979 1.00 87.12 114 LYS A N 1
ATOM 870 C CA . LYS A 1 114 ? 11.253 -17.266 -0.598 1.00 87.12 114 LYS A CA 1
ATOM 871 C C . LYS A 1 114 ? 10.173 -18.340 -0.443 1.00 87.12 114 LYS A C 1
ATOM 873 O O . LYS A 1 114 ? 9.732 -18.548 0.688 1.00 87.12 114 LYS A O 1
ATOM 878 N N . GLY A 1 115 ? 9.714 -18.924 -1.550 1.00 62.50 115 GLY A N 1
ATOM 879 C CA . GLY A 1 115 ? 8.852 -20.107 -1.561 1.00 62.50 115 GLY A CA 1
ATOM 880 C C . GLY A 1 115 ? 9.679 -21.367 -1.387 1.00 62.50 115 GLY A C 1
ATOM 881 O O . GLY A 1 115 ? 9.144 -22.300 -0.756 1.00 62.50 115 GLY A O 1
#

Foldseek 3Di:
DDADPVGDWDDDPPQIAHDPHPVCVPPPDPVNNVVRSPDDDDPVQPDPFDDFPDWAAAQPPPRATWTWGAGPVGIWIDSPPFIFHDDVPDDRVDDHNVNNNVRRVVRVVVVVVVD

=== Feature glossary ===
A reading guide for the features in this record.

Start from the sequence.

  · This is the polypeptide sequence — one letter per residue, N-terminus first. Length ranges from a few dozen residues for small domains to over a thousand for large multi-domain proteins.

Fold it, and you get atomic coordinates and the backbone conformation that goes with them.

  · Structure coordinates are given as an mmCIF _atom_site loop: one row per atom with element, residue name, chain id, sequence number, and x/y/z position in Å. Only the four main-chain atoms per residue are included here; side chains are omitted to keep the record compact.

  · Backbone dihedral angles. Every residue except chain termini has a φ (preceding-C → N → Cα → C) and a ψ (N → Cα → C → next-N). They are reported in degrees following the IUPAC sign convention. Secondary structure is essentially a statement about which (φ, ψ) basin each residue occupies.

  · The SS8 string is DSSP's per-residue secondary-structure call. α-helix (H) means an i→i+4 H-bond ladder; β-strand (E) means the residue participates in a β-sheet; 3₁₀ (G) and π (I) are tighter and wider helices; T/S are turns/bends; '-' is loop.

  · SS3 is a coarse helix/strand/coil call (letters a/b/c) made by the P-SEA algorithm from inter-Cα distances and dihedrals. It is less detailed than DSSP but needs only Cα positions.

Summarize the fold with a handful of shape descriptors and a per-residue structural alphabet.

  · Radius of gyration (Rg) is the root-mean-square distance of Cα atoms from their centroid — a single number for overall size and compactness. A globular domain of N residues has Rg ≈ 2.2·N^0.38 Å; an extended or disordered chain has a much larger Rg. The Cα contact count is the number of residue pairs whose Cα atoms are within 8 Å and are more than four positions apart in sequence — a standard proxy for tertiary packing density. The bounding box is the smallest axis-aligned box enclosing all Cα atoms.

  · The Foldseek 3Di string encodes local tertiary geometry as a 20-letter alphabet — one character per residue — derived from the relative positions of nearby Cα atoms. Unlike the amino-acid sequence, 3Di is a direct function of the 3D structure, so two proteins with the same fold have similar 3Di strings even at low sequence identity.

  · Solvent-accessible surface area (SASA) is the area in Å² traced out by the centre of a 1.4 Å probe sphere (a water molecule) rolled over the protein's van der Waals surface (Shrake–Rupley / Lee–Richards construction). Buried residues have near-zero SASA; fully exposed residues can exceed 200 Å². The total SASA scales roughly with the number of surface residues.

Ask how reliable the model is.

  · pLDDT (predicted Local Distance Difference Test) is AlphaFold's per-residue confidence score, ranging from 0 to 100. Values above 90 indicate high confidence (typically well-packed cores); 70–90 is confident; 50–70 low confidence; below 50 usually means the region is disordered or the prediction is unreliable there. AlphaFold stores pLDDT in the mmCIF B-factor column.

  · B-factor (Debye–Waller factor) reflects atomic displacement in the crystal lattice. It is an experimental observable (units Å²), not a prediction; low values mean the atom is pinned down, high values mean it moves or is heterogeneous across the crystal.

  · Predicted Aligned Error (PAE) is an AlphaFold confidence matrix: entry (i, j) is the expected error in the position of residue j, in ångströms, when the prediction is superimposed on the true structure at residue i. Low PAE within a block of residues means that block is internally rigid and well-predicted; high PAE between two blocks means their relative placement is uncertain even if each block individually is confident.

Place it in context: what it resembles, what it is annotated as, and how it looks.

  · Nearest PDB neighbors are the top structural matches found by Foldseek when searching this structure against the entire Protein Data Bank. Each hit reports a TM-score (0 to 1; >0.5 almost always implies the same fold) and an E-value. These are *structural* homologs — they may share no detectable sequence similarity.

  · Functional annotations link the protein to curated databases. InterPro entries identify conserved domains and families by matching the sequence against member-database signatures (Pfam, PROSITE, CDD, …). Gene Ontology (GO) terms describe molecular function, biological process, and cellular component in a controlled vocabulary. CATH places the structure in a hierarchical fold classification (Class/Architecture/Topology/Homologous-superfamily). The organism is the source species.

  · Three diagnostic plots accompany the record. The Cα contact map visualizes the tertiary structure as a 2D adjacency matrix (8 Å cutoff, sequence-local contacts suppressed). The Ramachandran plot shows the distribution of backbone (φ, ψ) torsions, with points in the α and β basins reflecting secondary structure content. The PAE plot shows AlphaFold's inter-residue confidence as a color matrix.

  · Six rendered views show the 3D structure from the faces of a cube — i.e. along ±x, ±y, ±z. Rendering representation is drawn randomly per protein from cartoon (secondary-structure ribbons), sticks (backbone bonds), or molecular surface; coloring is either N→C rainbow (blue at the N-terminus through red at the C-terminus) or one color per chain.